Protein AF-A0A2H9L6D5-F1 (afdb_monomer)

Structure (mmCIF, N/CA/C/O backbone):
data_AF-A0A2H9L6D5-F1
#
_entry.id   AF-A0A2H9L6D5-F1
#
loop_
_atom_site.group_PDB
_atom_site.id
_atom_site.type_symbol
_atom_site.label_atom_id
_atom_site.label_alt_id
_atom_site.label_comp_id
_atom_site.label_asym_id
_atom_site.label_entity_id
_atom_site.label_seq_id
_atom_site.pdbx_PDB_ins_code
_atom_site.Cartn_x
_atom_site.Cartn_y
_atom_site.Cartn_z
_atom_site.occupancy
_atom_site.B_iso_or_equiv
_atom_site.auth_seq_id
_atom_site.auth_comp_id
_atom_site.auth_asym_id
_atom_site.auth_atom_id
_atom_site.pdbx_PDB_model_num
ATOM 1 N N . LYS A 1 1 ? -8.499 8.781 -4.440 1.00 46.06 1 LYS A N 1
ATOM 2 C CA . LYS A 1 1 ? -8.915 9.137 -3.060 1.00 46.06 1 LYS A CA 1
ATOM 3 C C . LYS A 1 1 ? -9.159 7.818 -2.335 1.00 46.06 1 LYS A C 1
ATOM 5 O O . LYS A 1 1 ? -10.029 7.084 -2.789 1.00 46.06 1 LYS A O 1
ATOM 10 N N . ARG A 1 2 ? -8.328 7.451 -1.348 1.00 65.00 2 ARG A N 1
ATOM 11 C CA . ARG A 1 2 ? -8.450 6.155 -0.653 1.00 65.00 2 ARG A CA 1
ATOM 12 C C . ARG A 1 2 ? -9.774 6.135 0.114 1.00 65.00 2 ARG A C 1
ATOM 14 O O . ARG A 1 2 ? -10.136 7.145 0.718 1.00 65.00 2 ARG A O 1
ATOM 21 N N . LYS A 1 3 ? -10.527 5.038 0.017 1.00 75.38 3 LYS A N 1
ATOM 22 C CA . LYS A 1 3 ? -11.738 4.856 0.825 1.00 75.38 3 LYS A CA 1
ATOM 23 C C . LYS A 1 3 ? -11.323 4.691 2.289 1.00 75.38 3 LYS A C 1
ATOM 25 O O . LYS A 1 3 ? -10.236 4.190 2.568 1.00 75.38 3 LYS A O 1
ATOM 30 N N . LYS A 1 4 ? -12.181 5.135 3.206 1.00 87.75 4 LYS A N 1
ATOM 31 C CA . LYS A 1 4 ? -11.990 4.922 4.643 1.00 87.75 4 LYS A CA 1
ATOM 32 C C . LYS A 1 4 ? -11.887 3.413 4.905 1.00 87.75 4 LYS A C 1
ATOM 34 O O . LYS A 1 4 ? -12.746 2.662 4.451 1.00 87.75 4 LYS A O 1
ATOM 39 N N . ASN A 1 5 ? -10.810 2.988 5.561 1.00 93.31 5 ASN A N 1
ATOM 40 C CA . ASN A 1 5 ? -10.426 1.580 5.724 1.00 93.31 5 ASN A CA 1
ATOM 41 C C . ASN A 1 5 ? -10.591 1.067 7.166 1.00 93.31 5 ASN A C 1
ATOM 43 O O . ASN A 1 5 ? -10.164 -0.040 7.467 1.00 93.31 5 ASN A O 1
ATOM 47 N N . HIS A 1 6 ? -11.188 1.861 8.050 1.00 96.12 6 HIS A N 1
ATOM 48 C CA . HIS A 1 6 ? -11.455 1.514 9.443 1.00 96.12 6 HIS A CA 1
ATOM 49 C C . HIS A 1 6 ? -12.685 2.280 9.955 1.00 96.12 6 HIS A C 1
ATOM 51 O O . HIS A 1 6 ? -13.120 3.260 9.342 1.00 96.12 6 HIS A O 1
ATOM 57 N N . GLY A 1 7 ? -13.247 1.839 11.074 1.00 96.25 7 GLY A N 1
ATOM 58 C CA . GLY A 1 7 ? -14.338 2.499 11.788 1.00 96.25 7 GLY A CA 1
ATOM 59 C C . GLY A 1 7 ? -14.686 1.733 13.061 1.00 96.25 7 GLY A C 1
ATOM 60 O O . GLY A 1 7 ? -13.982 0.795 13.415 1.00 96.25 7 GLY A O 1
ATOM 61 N N . ASN A 1 8 ? -15.759 2.118 13.755 1.00 97.00 8 ASN A N 1
ATOM 62 C CA . ASN A 1 8 ? -16.140 1.476 15.020 1.00 97.00 8 ASN A CA 1
ATOM 63 C C . ASN A 1 8 ? -16.319 -0.042 14.850 1.00 97.00 8 ASN A C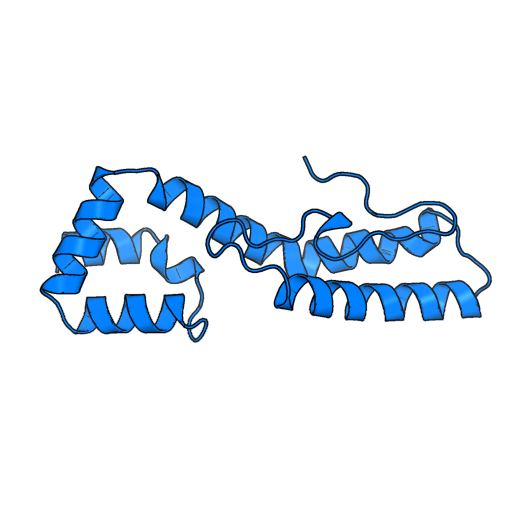 1
ATOM 65 O O . ASN A 1 8 ? -17.250 -0.489 14.180 1.00 97.00 8 ASN A O 1
ATOM 69 N N . GLY A 1 9 ? -15.426 -0.817 15.468 1.00 96.19 9 GLY A N 1
ATOM 70 C CA . GLY A 1 9 ? -15.445 -2.276 15.458 1.00 96.19 9 GLY A CA 1
ATOM 71 C C . GLY A 1 9 ? -15.003 -2.940 14.151 1.00 96.19 9 GLY A C 1
ATOM 72 O O . GLY A 1 9 ? -15.200 -4.145 14.017 1.00 96.19 9 GLY A O 1
ATOM 73 N N . PHE A 1 10 ? -14.428 -2.212 13.183 1.00 96.06 10 PHE A N 1
ATOM 74 C CA . PHE A 1 10 ? -13.990 -2.827 11.926 1.00 96.06 10 PHE A CA 1
ATOM 75 C C . PHE A 1 10 ? -12.729 -2.202 11.317 1.00 96.06 10 PHE A C 1
ATOM 77 O O . PHE A 1 10 ? -12.484 -0.999 11.401 1.00 96.06 10 PHE A O 1
ATOM 84 N N . ILE A 1 11 ? -11.974 -3.043 10.608 1.00 96.56 11 ILE A N 1
ATOM 85 C CA . ILE A 1 11 ? -10.868 -2.673 9.720 1.00 96.56 11 ILE A CA 1
ATOM 86 C C . ILE A 1 11 ? -11.049 -3.413 8.389 1.00 96.56 11 ILE A C 1
ATOM 88 O O . ILE A 1 11 ? -11.518 -4.548 8.352 1.00 96.56 11 ILE A O 1
ATOM 92 N N . ILE A 1 12 ? -10.668 -2.760 7.295 1.00 95.62 12 ILE A N 1
ATOM 93 C CA . ILE A 1 12 ? -10.645 -3.304 5.940 1.00 95.62 12 ILE A CA 1
ATOM 94 C C . ILE A 1 12 ? -9.183 -3.396 5.487 1.00 95.62 12 ILE A C 1
ATOM 96 O O . ILE A 1 12 ? -8.400 -2.456 5.647 1.00 95.62 12 ILE A O 1
ATOM 100 N N . LEU A 1 13 ? -8.811 -4.525 4.892 1.00 94.81 13 LEU A N 1
ATOM 101 C CA . LEU A 1 13 ? -7.446 -4.831 4.462 1.00 94.81 13 LEU A CA 1
ATOM 102 C C . LEU A 1 13 ? -7.432 -5.554 3.108 1.00 94.81 13 LEU A C 1
ATOM 104 O O . LEU A 1 13 ? -8.487 -5.924 2.587 1.00 94.81 13 LEU A O 1
ATOM 108 N N . GLY A 1 14 ? -6.242 -5.717 2.526 1.00 93.06 14 GLY A N 1
ATOM 109 C CA . 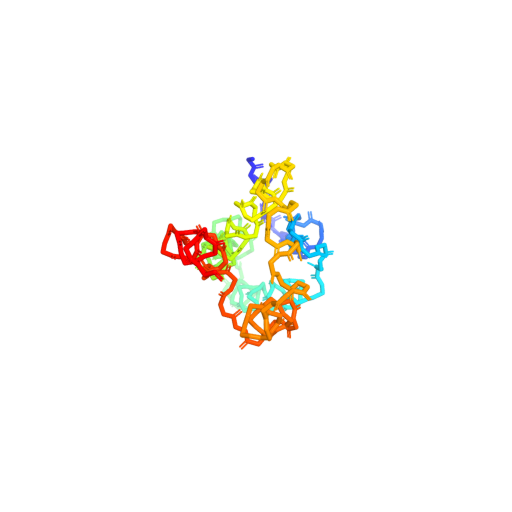GLY A 1 14 ? -6.049 -6.336 1.211 1.00 93.06 14 GLY A CA 1
ATOM 110 C C . GLY A 1 14 ? -6.872 -5.694 0.091 1.00 93.06 14 GLY A C 1
ATOM 111 O O . GLY A 1 14 ? -7.047 -4.473 0.040 1.00 93.06 14 GLY A O 1
ATOM 112 N N . ASP A 1 15 ? -7.397 -6.525 -0.808 1.00 91.56 15 ASP A N 1
ATOM 113 C CA . ASP A 1 15 ? -8.145 -6.084 -1.992 1.00 91.56 15 ASP A CA 1
ATOM 114 C C . ASP A 1 15 ? -9.402 -5.284 -1.632 1.00 91.56 15 ASP A C 1
ATOM 116 O O . ASP A 1 15 ? -9.733 -4.302 -2.302 1.00 91.56 15 ASP A O 1
ATOM 120 N N . ALA A 1 16 ? -10.060 -5.623 -0.518 1.00 91.62 16 ALA A N 1
ATOM 121 C CA . ALA A 1 16 ? -11.209 -4.873 -0.014 1.00 91.62 16 ALA A CA 1
ATOM 122 C C . ALA A 1 16 ? -10.838 -3.421 0.350 1.00 91.62 16 ALA A C 1
ATOM 124 O O . ALA A 1 16 ? -11.658 -2.512 0.207 1.00 91.62 16 ALA A O 1
ATOM 125 N N . ALA A 1 17 ? -9.586 -3.186 0.758 1.00 91.94 17 ALA A N 1
ATOM 126 C CA . ALA A 1 17 ? -9.029 -1.859 1.014 1.00 91.94 17 ALA A CA 1
ATOM 127 C C . ALA A 1 17 ? -8.382 -1.212 -0.227 1.00 91.94 17 ALA A C 1
ATOM 129 O O . ALA A 1 17 ? -7.816 -0.124 -0.119 1.00 91.94 17 ALA A O 1
ATOM 130 N N . SER A 1 18 ? -8.505 -1.832 -1.409 1.00 90.12 18 SER A N 1
ATOM 131 C CA . SER A 1 18 ? -7.901 -1.371 -2.669 1.00 90.12 18 SER A CA 1
ATOM 132 C C . SER A 1 18 ? -6.369 -1.289 -2.618 1.00 90.12 18 SER A C 1
ATOM 134 O O . SER A 1 18 ? -5.786 -0.337 -3.132 1.00 90.12 18 SER A O 1
ATOM 136 N N . LEU A 1 19 ? -5.723 -2.281 -1.995 1.00 91.12 19 LEU A N 1
ATOM 137 C CA . LEU A 1 19 ? -4.261 -2.354 -1.843 1.00 91.12 19 LEU A CA 1
ATOM 138 C C . LEU A 1 19 ? -3.561 -3.160 -2.947 1.00 91.12 19 LEU A C 1
ATOM 140 O O . LEU A 1 19 ? -2.451 -3.641 -2.754 1.00 91.12 19 LEU A O 1
ATOM 144 N N . ILE A 1 20 ? -4.199 -3.316 -4.102 1.00 90.12 20 ILE A N 1
ATOM 145 C CA . ILE A 1 20 ? -3.606 -3.986 -5.264 1.00 90.12 20 ILE A CA 1
ATOM 146 C C . ILE A 1 20 ? -2.533 -3.071 -5.868 1.00 90.12 20 ILE A C 1
ATOM 148 O O . ILE A 1 20 ? -2.775 -1.872 -6.037 1.00 90.12 20 ILE A O 1
ATOM 152 N N . ASP A 1 21 ? -1.367 -3.626 -6.206 1.00 89.62 21 ASP A N 1
ATOM 153 C CA . ASP A 1 21 ? -0.318 -2.905 -6.925 1.00 89.62 21 ASP A CA 1
ATOM 154 C C . ASP A 1 21 ? -0.845 -2.471 -8.310 1.00 89.62 21 ASP A C 1
ATOM 156 O O . ASP A 1 21 ? -1.222 -3.312 -9.130 1.00 89.62 21 ASP A O 1
ATOM 160 N N . PRO A 1 22 ? -0.908 -1.162 -8.612 1.00 86.69 22 PRO A N 1
ATOM 161 C CA . PRO A 1 22 ? -1.487 -0.673 -9.861 1.00 86.69 22 PRO A CA 1
ATOM 162 C C . PRO A 1 22 ? -0.626 -0.948 -11.104 1.00 86.69 22 PRO A C 1
ATOM 164 O O . PRO A 1 22 ? -1.133 -0.796 -12.218 1.00 86.69 22 PRO A O 1
ATOM 167 N N . PHE A 1 23 ? 0.652 -1.296 -10.955 1.00 85.44 23 PHE A N 1
ATOM 168 C CA . PHE A 1 23 ? 1.546 -1.605 -12.068 1.00 85.44 23 PHE A CA 1
ATOM 169 C C . PHE A 1 23 ? 1.583 -3.104 -12.364 1.00 85.44 23 PHE A C 1
ATOM 171 O O . PHE A 1 23 ? 1.304 -3.492 -13.497 1.00 85.44 23 PHE A O 1
ATOM 178 N N . THR A 1 24 ? 1.893 -3.934 -11.365 1.00 82.38 24 THR A N 1
ATOM 179 C CA . THR A 1 24 ? 2.022 -5.391 -11.547 1.00 82.38 24 THR A CA 1
ATOM 180 C C . THR A 1 24 ? 0.675 -6.109 -11.488 1.00 82.38 24 THR A C 1
ATOM 182 O O . THR A 1 24 ? 0.524 -7.185 -12.060 1.00 82.38 24 THR A O 1
ATOM 185 N N . GLY A 1 25 ? -0.327 -5.510 -10.834 1.00 85.19 25 GLY A N 1
ATOM 186 C CA . GLY A 1 25 ? -1.617 -6.147 -10.566 1.00 85.19 25 GLY A CA 1
ATOM 187 C C . GLY A 1 25 ? -1.583 -7.131 -9.393 1.00 85.19 25 GLY A C 1
ATOM 188 O O . GLY A 1 25 ? -2.578 -7.808 -9.138 1.00 85.19 25 GLY A O 1
ATOM 189 N N . GLU A 1 26 ? -0.467 -7.226 -8.670 1.00 87.00 26 GLU A N 1
ATOM 190 C CA . GLU A 1 26 ? -0.326 -8.134 -7.535 1.00 87.00 26 GLU A CA 1
ATOM 191 C C . GLU A 1 26 ? -0.998 -7.572 -6.277 1.00 87.00 26 GLU A C 1
ATOM 193 O O . GLU A 1 26 ? -0.822 -6.410 -5.910 1.00 87.00 26 GLU A O 1
ATOM 198 N N . GLY A 1 27 ? -1.770 -8.414 -5.586 1.00 88.44 27 GLY A N 1
ATOM 199 C CA . GLY A 1 27 ? -2.447 -8.052 -4.333 1.00 88.44 27 GLY A CA 1
ATOM 200 C C . GLY A 1 27 ? -1.994 -8.860 -3.117 1.00 88.44 27 GLY A C 1
ATOM 201 O O . GLY A 1 27 ? -2.123 -8.393 -1.990 1.00 88.44 27 GLY A O 1
ATOM 202 N N . ILE A 1 28 ? -1.422 -10.055 -3.315 1.00 91.31 28 ILE A N 1
ATOM 203 C CA . ILE A 1 28 ? -1.164 -11.020 -2.229 1.00 91.31 28 ILE A CA 1
ATOM 204 C C . ILE A 1 28 ? -0.168 -10.468 -1.201 1.00 91.31 28 ILE A C 1
ATOM 206 O O . ILE A 1 28 ? -0.443 -10.515 -0.002 1.00 91.31 28 ILE A O 1
ATOM 210 N N . GLY A 1 29 ? 0.961 -9.910 -1.653 1.00 89.25 29 GLY A N 1
ATOM 211 C CA . GLY A 1 29 ? 1.968 -9.323 -0.761 1.00 89.25 29 GLY A CA 1
ATOM 212 C C . GLY A 1 29 ? 1.392 -8.185 0.083 1.00 89.25 29 GLY A C 1
ATOM 213 O O . GLY A 1 29 ? 1.496 -8.199 1.311 1.00 89.25 29 GLY A O 1
ATOM 214 N N . ASN A 1 30 ? 0.676 -7.260 -0.560 1.00 91.38 30 ASN A N 1
ATOM 215 C CA . ASN A 1 30 ? 0.021 -6.139 0.114 1.00 91.38 30 ASN A CA 1
ATOM 216 C C . ASN A 1 30 ? -1.110 -6.597 1.052 1.00 91.38 30 ASN A C 1
ATOM 218 O O . ASN A 1 30 ? -1.300 -6.021 2.127 1.00 91.38 30 ASN A O 1
ATOM 222 N N . ALA A 1 31 ? -1.841 -7.659 0.705 1.00 94.12 31 ALA A N 1
ATOM 223 C CA . ALA A 1 31 ? -2.860 -8.256 1.563 1.00 94.12 31 ALA A CA 1
ATOM 224 C C . ALA A 1 31 ? -2.251 -8.864 2.833 1.00 94.12 31 ALA A C 1
ATOM 226 O O . ALA A 1 31 ? -2.719 -8.573 3.933 1.00 94.12 31 ALA A O 1
ATOM 227 N N . LEU A 1 32 ? -1.167 -9.635 2.711 1.00 95.62 32 LEU A N 1
ATOM 228 C CA . LEU A 1 32 ? -0.463 -10.212 3.860 1.00 95.62 32 LEU A CA 1
ATOM 229 C C . LEU A 1 32 ? 0.171 -9.133 4.743 1.00 95.62 32 LEU A C 1
ATOM 231 O O . LEU A 1 32 ? 0.074 -9.189 5.970 1.00 95.62 32 LEU A O 1
ATOM 235 N N . PHE A 1 33 ? 0.793 -8.126 4.131 1.00 94.50 33 PHE A N 1
ATOM 236 C CA . PHE A 1 33 ? 1.423 -7.039 4.868 1.00 94.50 33 PHE A CA 1
ATOM 237 C C . PHE A 1 33 ? 0.393 -6.175 5.609 1.00 94.50 33 PHE A C 1
ATOM 239 O O . PHE A 1 33 ? 0.547 -5.908 6.801 1.00 94.50 33 PHE A O 1
ATOM 246 N N . SER A 1 34 ? -0.710 -5.810 4.950 1.00 95.69 34 SER A N 1
ATOM 247 C CA . SER A 1 34 ? -1.813 -5.099 5.607 1.00 95.69 34 SER A CA 1
ATOM 248 C C . SER A 1 34 ? -2.471 -5.927 6.716 1.00 95.69 34 SER A C 1
ATOM 250 O O . SER A 1 34 ? -2.772 -5.375 7.772 1.00 95.69 34 SER A O 1
ATOM 252 N N . ALA A 1 35 ? -2.608 -7.249 6.551 1.00 96.75 35 ALA A N 1
ATOM 253 C CA . ALA A 1 35 ? -3.081 -8.144 7.609 1.00 96.75 35 ALA A CA 1
ATOM 254 C C . ALA A 1 35 ? -2.154 -8.159 8.831 1.00 96.75 35 ALA A C 1
ATOM 256 O O . ALA A 1 35 ? -2.627 -8.079 9.966 1.00 96.75 35 ALA A O 1
ATOM 257 N N . LYS A 1 36 ? -0.835 -8.191 8.613 1.00 97.44 36 LYS A N 1
ATOM 258 C CA . LYS A 1 36 ? 0.158 -8.097 9.689 1.00 97.44 36 LYS A CA 1
ATOM 259 C C . LYS A 1 36 ? -0.017 -6.805 10.492 1.00 97.44 36 LYS A C 1
ATOM 261 O O . LYS A 1 36 ? -0.089 -6.869 11.716 1.00 97.44 36 LYS A O 1
ATOM 266 N N . LEU A 1 37 ? -0.145 -5.657 9.824 1.00 97.44 37 LEU A N 1
ATOM 267 C CA . LEU A 1 37 ? -0.381 -4.373 10.498 1.00 97.44 37 LEU A CA 1
ATOM 268 C C . LEU A 1 37 ? -1.717 -4.362 11.255 1.00 97.44 37 LEU A C 1
ATOM 270 O O . LEU A 1 37 ? -1.755 -4.008 12.432 1.00 97.44 37 LEU A O 1
ATOM 274 N N . ALA A 1 38 ? -2.795 -4.799 10.599 1.00 97.31 38 ALA A N 1
ATOM 275 C CA . ALA A 1 38 ? -4.132 -4.836 11.183 1.00 97.31 38 ALA A CA 1
ATOM 276 C C . ALA A 1 38 ? -4.184 -5.714 12.440 1.00 97.31 38 ALA A C 1
ATOM 278 O O . ALA A 1 38 ? -4.763 -5.301 13.439 1.00 97.31 38 ALA A O 1
ATOM 279 N N . SER A 1 39 ? -3.539 -6.886 12.429 1.00 97.69 39 SER A N 1
ATOM 280 C CA . SER A 1 39 ? -3.524 -7.791 13.586 1.00 97.69 39 SER A CA 1
ATOM 281 C C . SER A 1 39 ? -2.921 -7.155 14.840 1.00 97.69 39 SER A C 1
ATOM 283 O O . SER A 1 39 ? -3.453 -7.349 15.928 1.00 97.69 39 SER A O 1
ATOM 285 N N . GLY A 1 40 ? -1.866 -6.346 14.693 1.00 97.44 40 GLY A N 1
ATOM 286 C CA . GLY A 1 40 ? -1.237 -5.659 15.821 1.00 97.44 40 GLY A CA 1
ATOM 287 C C . GLY A 1 40 ? -2.132 -4.572 16.415 1.00 97.44 40 GLY A C 1
ATOM 288 O O . GLY A 1 40 ? -2.237 -4.458 17.634 1.00 97.44 40 GLY A O 1
ATOM 289 N N . VAL A 1 41 ? -2.811 -3.808 15.556 1.00 97.81 41 VAL A N 1
ATOM 290 C CA . VAL A 1 41 ? -3.765 -2.772 15.982 1.00 97.81 41 VAL A CA 1
ATOM 291 C C . VAL A 1 41 ? -4.984 -3.404 16.654 1.00 97.81 41 VAL A C 1
ATOM 293 O O . VAL A 1 41 ? -5.393 -2.959 17.722 1.00 97.81 41 VAL A O 1
ATOM 296 N N . VAL A 1 42 ? -5.533 -4.479 16.077 1.00 97.75 42 VAL A N 1
ATOM 297 C CA . VAL A 1 42 ? -6.689 -5.190 16.642 1.00 97.75 42 VAL A CA 1
ATOM 298 C C . VAL A 1 42 ? -6.348 -5.844 17.982 1.00 97.75 42 VAL A C 1
ATOM 300 O O . VAL A 1 42 ? -7.134 -5.717 18.914 1.00 97.75 42 VAL A O 1
ATOM 303 N N . ASP A 1 43 ? -5.190 -6.499 18.124 1.00 98.12 43 ASP A N 1
ATOM 304 C CA . ASP A 1 43 ? -4.779 -7.097 19.407 1.00 98.12 43 ASP A CA 1
ATOM 305 C C . ASP A 1 43 ? -4.682 -6.038 20.518 1.00 98.12 43 ASP A C 1
ATOM 307 O O . ASP A 1 43 ? -5.218 -6.242 21.608 1.00 98.12 43 ASP A O 1
ATOM 311 N N . ARG A 1 44 ? -4.083 -4.872 20.233 1.00 97.62 44 ARG A N 1
ATOM 312 C CA . ARG A 1 44 ? -4.031 -3.754 21.190 1.00 97.62 44 ARG A CA 1
ATOM 313 C C . ARG A 1 44 ? -5.418 -3.226 21.543 1.00 97.62 44 ARG A C 1
ATOM 315 O O . ARG A 1 44 ? -5.749 -3.158 22.723 1.00 97.62 44 ARG A O 1
ATOM 322 N N . ALA A 1 45 ? -6.242 -2.937 20.537 1.00 97.75 45 ALA A N 1
ATOM 323 C CA . ALA A 1 45 ? -7.606 -2.447 20.723 1.00 97.75 45 ALA A CA 1
ATOM 324 C C . ALA A 1 45 ? -8.449 -3.394 21.596 1.00 97.75 45 ALA A C 1
ATOM 326 O O . ALA A 1 45 ? -9.190 -2.949 22.471 1.00 97.75 45 ALA A O 1
ATOM 327 N N . LEU A 1 46 ? -8.306 -4.710 21.404 1.00 97.81 46 LEU A N 1
ATOM 328 C CA . LEU A 1 46 ? -8.999 -5.716 22.211 1.00 97.81 46 LEU A CA 1
ATOM 329 C C . LEU A 1 46 ? -8.476 -5.778 23.652 1.00 97.81 46 LEU A C 1
ATOM 331 O O . LEU A 1 46 ? -9.275 -5.910 24.577 1.00 97.81 46 LEU A O 1
ATOM 335 N N . ARG A 1 47 ? -7.160 -5.659 23.869 1.00 97.81 47 ARG A N 1
ATOM 336 C CA . ARG A 1 47 ? -6.561 -5.625 25.218 1.00 97.81 47 ARG A CA 1
ATOM 337 C C . ARG A 1 47 ? -6.964 -4.384 26.009 1.00 97.81 47 ARG A C 1
ATOM 339 O O . ARG A 1 47 ? -7.164 -4.474 27.216 1.00 97.81 47 ARG A O 1
ATOM 346 N N . GLU A 1 48 ? -7.078 -3.249 25.331 1.00 97.31 48 GLU A N 1
ATOM 347 C CA . GLU A 1 48 ? -7.494 -1.969 25.916 1.00 97.31 48 GLU A CA 1
ATOM 348 C C . GLU A 1 48 ? -9.021 -1.825 25.995 1.00 97.31 48 GLU A C 1
ATOM 350 O O . GLU A 1 48 ? -9.527 -0.891 26.613 1.00 97.31 48 GLU A O 1
ATOM 355 N N . ASN A 1 49 ? -9.756 -2.778 25.411 1.00 97.44 49 ASN A N 1
ATOM 356 C CA . ASN A 1 49 ? -11.211 -2.770 25.294 1.00 97.44 49 ASN A CA 1
ATOM 357 C C . ASN A 1 49 ? -11.752 -1.502 24.595 1.00 97.44 49 ASN A C 1
ATOM 359 O O . ASN A 1 49 ? -12.853 -1.034 24.890 1.00 97.44 49 ASN A O 1
ATOM 363 N N . ASP A 1 50 ? -10.975 -0.956 23.655 1.00 97.81 50 ASP A N 1
ATOM 364 C CA . ASP A 1 50 ? -11.315 0.205 22.835 1.00 97.81 50 ASP A CA 1
ATOM 365 C C . ASP A 1 50 ? -11.210 -0.158 21.350 1.00 97.81 50 ASP A C 1
ATOM 367 O O . ASP A 1 50 ? -10.155 -0.059 20.725 1.00 97.81 50 ASP A O 1
ATOM 371 N N . VAL A 1 51 ? -12.343 -0.564 20.775 1.00 97.31 51 VAL A N 1
ATOM 372 C CA . VAL A 1 51 ? -12.511 -0.819 19.333 1.00 97.31 51 VAL A CA 1
ATOM 373 C C . VAL A 1 51 ? -13.159 0.368 18.611 1.00 97.31 51 VAL A C 1
ATOM 375 O O . VAL A 1 51 ? -13.815 0.203 17.577 1.00 97.31 51 VAL A O 1
ATOM 378 N N . SER A 1 52 ? -13.031 1.577 19.164 1.00 98.06 52 SER A N 1
ATOM 379 C CA . SER A 1 52 ? -13.514 2.792 18.514 1.00 98.06 52 SER A CA 1
ATOM 380 C C . SER A 1 52 ? -12.731 3.092 17.236 1.00 98.06 52 SER A C 1
ATOM 382 O O . SER A 1 52 ? -11.582 2.690 17.059 1.00 98.06 52 SER A O 1
ATOM 384 N N . GLU A 1 53 ? -13.341 3.869 16.344 1.00 97.00 53 GLU A N 1
ATOM 385 C CA . GLU A 1 53 ? -12.677 4.384 15.146 1.00 97.00 53 GLU A CA 1
ATOM 386 C C . GLU A 1 53 ? -11.346 5.077 15.464 1.00 97.00 53 GLU A C 1
ATOM 388 O O . GLU A 1 53 ? -10.393 4.924 14.709 1.00 97.00 53 GLU A O 1
ATOM 393 N N . LYS A 1 54 ? -11.270 5.805 16.584 1.00 96.75 54 LYS A N 1
ATOM 394 C CA . LYS A 1 54 ? -10.062 6.524 17.001 1.00 96.75 54 LYS A CA 1
ATOM 395 C C . LYS A 1 54 ? -8.928 5.570 17.379 1.00 96.75 54 LYS A C 1
ATOM 397 O O . LYS A 1 54 ? -7.784 5.832 17.037 1.00 96.75 54 LYS A O 1
ATOM 402 N N . SER A 1 55 ? -9.235 4.486 18.083 1.00 96.94 55 SER A N 1
ATOM 403 C CA . SER A 1 55 ? -8.244 3.452 18.398 1.00 96.94 55 SER A CA 1
ATOM 404 C C . SER A 1 55 ? -7.769 2.757 17.115 1.00 96.94 55 SER A C 1
ATOM 406 O O . SER A 1 55 ? -6.575 2.644 16.840 1.00 96.94 55 SER A O 1
ATOM 408 N N . LEU A 1 56 ? -8.713 2.404 16.238 1.00 97.75 56 LEU A N 1
ATOM 409 C CA . LEU A 1 56 ? -8.421 1.689 14.996 1.00 97.75 56 LEU A CA 1
ATOM 410 C C . LEU A 1 56 ? -7.789 2.569 13.900 1.00 97.75 56 LEU A C 1
ATOM 412 O O . LEU A 1 56 ? -7.261 2.025 12.927 1.00 97.75 56 LEU A O 1
ATOM 416 N N . SER A 1 57 ? -7.782 3.901 14.036 1.00 96.56 57 SER A N 1
ATOM 417 C CA . SER A 1 57 ? -7.156 4.801 13.056 1.00 96.56 57 SER A CA 1
ATOM 418 C C . SER A 1 57 ? -5.638 4.655 12.985 1.00 96.56 57 SER A C 1
ATOM 420 O O . SER A 1 57 ? -5.049 4.978 11.953 1.00 96.56 57 SER A O 1
ATOM 422 N N . GLU A 1 58 ? -5.009 4.092 14.023 1.00 96.50 58 GLU A N 1
ATOM 423 C CA . GLU A 1 58 ? -3.585 3.734 14.012 1.00 96.50 58 GLU A CA 1
ATOM 424 C C . GLU A 1 58 ? -3.235 2.847 12.801 1.00 96.50 58 GLU A C 1
ATOM 426 O O . GLU A 1 58 ? -2.189 3.009 12.171 1.00 96.50 58 GLU A O 1
ATOM 431 N N . TYR A 1 59 ? -4.145 1.953 12.399 1.00 97.00 59 TYR A N 1
ATOM 432 C CA . TYR A 1 59 ? -3.951 1.125 11.211 1.00 97.00 59 TYR A CA 1
ATOM 433 C C . TYR A 1 59 ? -3.834 1.960 9.931 1.00 97.00 59 TYR A C 1
ATOM 435 O O . TYR A 1 59 ? -2.993 1.667 9.080 1.00 97.00 59 TYR A O 1
ATOM 443 N N . GLU A 1 60 ? -4.643 3.013 9.775 1.00 95.19 60 GLU A N 1
ATOM 444 C CA . GLU A 1 60 ? -4.530 3.908 8.622 1.00 95.19 60 GLU A CA 1
ATOM 445 C C . GLU A 1 60 ? -3.168 4.608 8.591 1.00 95.19 60 GLU A C 1
ATOM 447 O O . GLU A 1 60 ? -2.581 4.704 7.510 1.00 95.19 60 GLU A O 1
ATOM 452 N N . GLU A 1 61 ? -2.663 5.062 9.737 1.00 94.94 61 GLU A N 1
ATOM 453 C CA . GLU A 1 61 ? -1.363 5.730 9.841 1.00 94.94 61 GLU A CA 1
ATOM 454 C C . GLU A 1 61 ? -0.212 4.793 9.465 1.00 94.94 61 GLU A C 1
ATOM 456 O O . GLU A 1 61 ? 0.612 5.140 8.615 1.00 94.94 61 GLU A O 1
ATOM 461 N N . LEU A 1 62 ? -0.202 3.578 10.022 1.00 95.69 62 LEU A N 1
ATOM 462 C CA . LEU A 1 62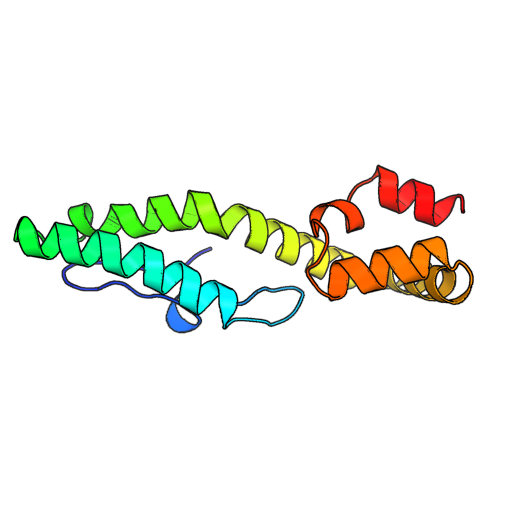 ? 0.786 2.549 9.690 1.00 95.69 62 LEU A CA 1
ATOM 463 C C . LEU A 1 62 ? 0.747 2.201 8.200 1.00 95.69 62 LEU A C 1
ATOM 465 O O . LEU A 1 62 ? 1.781 2.168 7.538 1.00 95.69 62 LEU A O 1
ATOM 469 N N . LEU A 1 63 ? -0.449 2.012 7.642 1.00 94.31 63 LEU A N 1
ATOM 470 C CA . LEU A 1 63 ? -0.613 1.691 6.229 1.00 94.31 63 LEU A CA 1
ATOM 471 C C . LEU A 1 63 ? -0.115 2.831 5.323 1.00 94.31 63 LEU A C 1
ATOM 473 O O . LEU A 1 63 ? 0.557 2.579 4.327 1.00 94.31 63 LEU A O 1
ATOM 477 N N . ARG A 1 64 ? -0.399 4.094 5.676 1.00 91.44 64 ARG A N 1
ATOM 478 C CA . ARG A 1 64 ? 0.103 5.268 4.934 1.00 91.44 64 ARG A CA 1
ATOM 479 C C . ARG A 1 64 ? 1.619 5.389 4.982 1.00 91.44 64 ARG A C 1
ATOM 481 O O . ARG A 1 64 ? 2.224 5.871 4.031 1.00 91.44 64 ARG A O 1
ATOM 488 N N . LYS A 1 65 ? 2.229 5.004 6.095 1.00 93.19 65 LYS A N 1
ATOM 489 C CA . LYS A 1 65 ? 3.676 5.084 6.257 1.00 93.19 65 LYS A CA 1
ATOM 490 C C . LYS A 1 65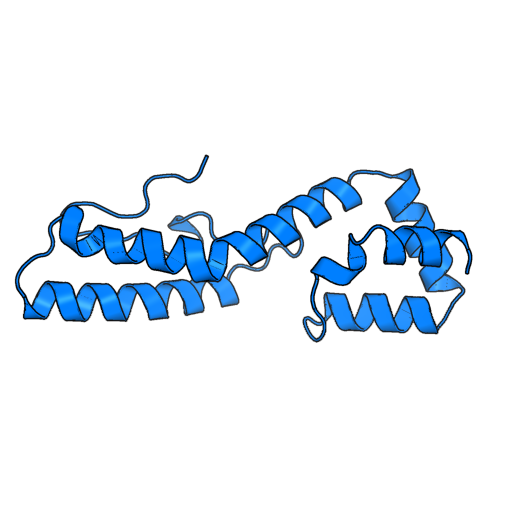 ? 4.391 3.990 5.469 1.00 93.19 65 LYS A C 1
ATOM 492 O O . LYS A 1 65 ? 5.382 4.274 4.807 1.00 93.19 65 LYS A O 1
ATOM 497 N N . GLU A 1 66 ? 3.885 2.765 5.552 1.00 90.25 66 GLU A N 1
ATOM 498 C CA . GLU A 1 66 ? 4.608 1.580 5.089 1.00 90.25 66 GLU A CA 1
ATOM 499 C C . GLU A 1 66 ? 4.184 1.120 3.680 1.00 90.25 66 GLU A C 1
ATOM 501 O O . GLU A 1 66 ? 4.987 0.514 2.986 1.00 90.25 66 GLU A O 1
ATOM 506 N N . VAL A 1 67 ? 2.951 1.404 3.230 1.00 89.75 67 VAL A N 1
ATOM 507 C CA . VAL A 1 67 ? 2.405 0.873 1.958 1.00 89.75 67 VAL A CA 1
ATOM 508 C C . VAL A 1 67 ? 2.177 1.956 0.902 1.00 89.75 67 VAL A C 1
ATOM 510 O O . VAL A 1 67 ? 2.466 1.748 -0.278 1.00 89.75 67 VAL A O 1
ATOM 513 N N . ASP A 1 68 ? 1.676 3.132 1.291 1.00 88.19 68 ASP A N 1
ATOM 514 C CA . ASP A 1 68 ? 1.362 4.193 0.320 1.00 88.19 68 ASP A CA 1
ATOM 515 C C . ASP A 1 68 ? 2.567 4.660 -0.531 1.00 88.19 68 ASP A C 1
ATOM 517 O O . ASP A 1 68 ? 2.346 4.959 -1.710 1.00 88.19 68 ASP A O 1
ATOM 521 N N . PRO A 1 69 ? 3.821 4.737 -0.027 1.00 88.38 69 PRO A N 1
ATOM 522 C CA . PRO A 1 69 ? 4.966 5.119 -0.858 1.00 88.38 69 PRO A CA 1
ATOM 523 C C . PRO A 1 69 ? 5.193 4.177 -2.046 1.00 88.38 69 PRO A C 1
ATOM 525 O O . PRO A 1 69 ? 5.502 4.629 -3.156 1.00 88.38 69 PRO A O 1
ATOM 528 N N . ASP A 1 70 ? 4.995 2.879 -1.833 1.00 86.31 70 ASP A N 1
ATOM 529 C CA . ASP A 1 70 ? 5.228 1.858 -2.851 1.00 86.31 70 ASP A CA 1
ATOM 530 C C . ASP A 1 70 ? 4.059 1.802 -3.833 1.00 86.31 70 ASP A C 1
ATOM 532 O O . ASP A 1 70 ? 4.276 1.886 -5.041 1.00 86.31 70 ASP A O 1
ATOM 536 N N . LEU A 1 71 ? 2.814 1.851 -3.345 1.00 87.12 71 LEU A N 1
ATOM 537 C CA . LEU A 1 71 ? 1.635 1.974 -4.214 1.00 87.12 71 LEU A CA 1
ATOM 538 C C . LEU A 1 71 ? 1.674 3.238 -5.082 1.00 87.12 71 LEU A C 1
ATOM 540 O O . LEU A 1 71 ? 1.261 3.207 -6.244 1.00 87.12 71 LEU A O 1
ATOM 544 N N . LYS A 1 72 ? 2.176 4.357 -4.545 1.00 88.00 72 LYS A N 1
ATOM 545 C CA . LYS A 1 72 ? 2.362 5.594 -5.314 1.00 88.00 72 LYS A CA 1
ATOM 546 C C . LYS A 1 72 ? 3.409 5.411 -6.410 1.00 88.00 72 LYS A C 1
ATOM 548 O O . LYS A 1 72 ? 3.162 5.818 -7.542 1.00 88.00 72 LYS A O 1
ATOM 553 N N . THR A 1 73 ? 4.534 4.772 -6.089 1.00 86.00 73 THR A N 1
ATOM 554 C CA . THR A 1 73 ? 5.583 4.453 -7.068 1.00 86.00 73 THR A CA 1
ATOM 555 C C . THR A 1 73 ? 5.012 3.610 -8.206 1.00 86.00 73 THR A C 1
ATOM 557 O O . THR A 1 73 ? 5.139 3.981 -9.372 1.00 86.00 73 THR A O 1
ATOM 560 N N . SER A 1 74 ? 4.306 2.528 -7.880 1.00 86.62 74 SER A N 1
ATOM 561 C CA . SER A 1 74 ? 3.656 1.673 -8.872 1.00 86.62 74 SER A CA 1
ATOM 562 C C . SER A 1 74 ? 2.606 2.437 -9.684 1.00 86.62 74 SER A C 1
ATOM 564 O O . SER A 1 74 ? 2.482 2.249 -10.893 1.00 86.62 74 SER A O 1
ATOM 566 N N . TYR A 1 75 ? 1.863 3.365 -9.074 1.00 88.69 75 TYR A N 1
ATOM 567 C CA . TYR A 1 75 ? 0.904 4.190 -9.811 1.00 88.69 75 TYR A CA 1
ATOM 568 C C . TYR A 1 75 ? 1.599 5.104 -10.829 1.00 88.69 75 TYR A C 1
ATOM 570 O O . TYR A 1 75 ? 1.142 5.234 -11.968 1.00 88.69 75 TYR A O 1
ATOM 578 N N . ASP A 1 76 ? 2.726 5.704 -10.451 1.00 87.81 76 ASP A N 1
ATOM 579 C CA . ASP A 1 76 ? 3.526 6.537 -11.346 1.00 87.81 76 ASP A CA 1
ATOM 580 C C . ASP A 1 76 ? 4.140 5.702 -12.485 1.00 87.81 76 ASP A C 1
ATOM 582 O O . ASP A 1 76 ? 4.075 6.116 -13.647 1.00 87.81 76 ASP A O 1
ATOM 586 N N . MET A 1 77 ? 4.612 4.482 -12.200 1.00 85.56 77 MET A N 1
ATOM 587 C CA . MET A 1 77 ? 5.036 3.514 -13.223 1.00 85.56 77 MET A CA 1
ATOM 588 C C . MET A 1 77 ? 3.904 3.153 -14.184 1.00 85.56 77 MET A C 1
ATOM 590 O O . MET A 1 77 ? 4.096 3.170 -15.399 1.00 85.56 77 MET A O 1
ATOM 594 N N . GLN A 1 78 ? 2.699 2.890 -13.671 1.00 89.88 78 GLN A N 1
ATOM 595 C CA . GLN A 1 78 ? 1.527 2.609 -14.498 1.00 89.88 78 GLN A CA 1
ATOM 596 C C . GLN A 1 78 ? 1.217 3.781 -15.441 1.00 89.88 78 GLN A C 1
ATOM 598 O O . GLN A 1 78 ? 0.865 3.581 -16.606 1.00 89.88 78 GLN A O 1
ATOM 603 N N . ARG A 1 79 ? 1.349 5.024 -14.963 1.00 89.56 79 ARG A N 1
ATOM 604 C CA . ARG A 1 79 ? 1.163 6.219 -15.800 1.00 89.56 79 ARG A CA 1
ATOM 605 C C . ARG A 1 79 ? 2.264 6.362 -16.844 1.00 89.56 79 ARG A C 1
ATOM 607 O O . ARG A 1 79 ? 1.940 6.673 -17.987 1.00 89.56 79 ARG A O 1
ATOM 614 N N . ALA A 1 80 ? 3.519 6.107 -16.483 1.00 86.06 80 ALA A N 1
ATOM 615 C CA . ALA A 1 80 ? 4.639 6.124 -17.418 1.00 86.06 80 ALA A CA 1
ATOM 616 C C . ALA A 1 80 ? 4.486 5.048 -18.507 1.00 86.06 80 ALA A C 1
ATOM 618 O O . ALA A 1 80 ? 4.636 5.350 -19.687 1.00 86.06 80 ALA A O 1
ATOM 619 N N . GLY A 1 81 ? 4.075 3.830 -18.145 1.00 85.25 81 GLY A N 1
ATOM 620 C CA . GLY A 1 81 ? 3.824 2.736 -19.091 1.00 85.25 81 GLY A CA 1
ATOM 621 C C . GLY A 1 81 ? 2.690 3.015 -20.086 1.00 85.25 81 GLY A C 1
ATOM 622 O O . GLY A 1 81 ? 2.683 2.472 -21.187 1.00 85.25 81 GLY A O 1
ATOM 623 N N . LYS A 1 82 ? 1.754 3.917 -19.760 1.00 87.81 82 LYS A N 1
ATOM 624 C CA . LYS A 1 82 ? 0.713 4.376 -20.702 1.00 87.81 82 LYS A CA 1
ATOM 625 C C . LYS A 1 82 ? 1.263 5.302 -21.797 1.00 87.81 82 LYS A C 1
ATOM 627 O O . LYS A 1 82 ? 0.583 5.536 -22.799 1.00 87.81 82 LYS A O 1
ATOM 632 N N . ILE A 1 83 ? 2.481 5.823 -21.643 1.00 91.12 83 ILE A N 1
ATOM 633 C CA . ILE A 1 83 ? 3.146 6.676 -22.630 1.00 91.12 83 ILE A CA 1
ATOM 634 C C . ILE A 1 83 ? 3.797 5.783 -23.695 1.00 91.12 83 ILE A C 1
ATOM 636 O O . ILE A 1 83 ? 4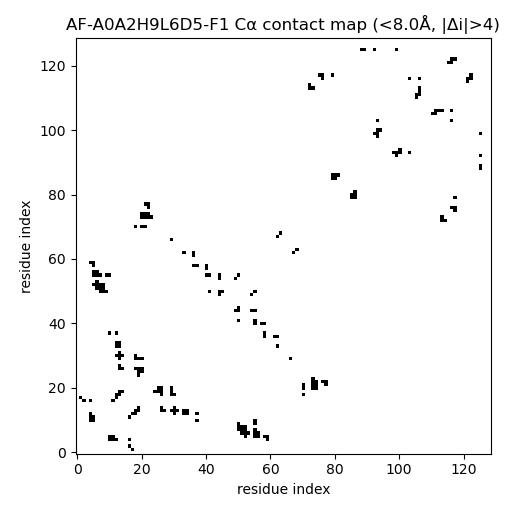.922 5.316 -23.539 1.00 91.12 83 ILE A O 1
ATOM 640 N N . ARG A 1 84 ? 3.082 5.560 -24.807 1.00 88.50 84 ARG A N 1
ATOM 641 C CA . ARG A 1 84 ? 3.475 4.605 -25.865 1.00 88.50 84 ARG A CA 1
ATOM 642 C C . ARG A 1 84 ? 4.898 4.793 -26.395 1.00 88.50 84 ARG A C 1
ATOM 644 O O . ARG A 1 84 ? 5.589 3.807 -26.605 1.00 88.50 84 ARG A O 1
ATOM 651 N N . TRP A 1 85 ? 5.337 6.034 -26.612 1.00 89.75 85 TRP A N 1
ATOM 652 C CA . TRP A 1 85 ? 6.680 6.287 -27.147 1.00 89.75 85 TRP A CA 1
ATOM 653 C C . TRP A 1 85 ? 7.778 5.855 -26.167 1.00 89.75 85 TRP A C 1
ATOM 655 O O . TRP A 1 85 ? 8.785 5.299 -26.593 1.00 89.75 85 TRP A O 1
ATOM 665 N N . LEU A 1 86 ? 7.564 6.069 -24.865 1.00 84.00 86 LEU A N 1
ATOM 666 C CA . LEU A 1 86 ? 8.512 5.710 -23.815 1.00 84.00 86 LEU A CA 1
ATOM 667 C C . LEU A 1 86 ? 8.527 4.196 -23.607 1.00 84.00 86 LEU A C 1
ATOM 669 O O . LEU A 1 86 ? 9.596 3.601 -23.539 1.00 84.00 86 LEU A O 1
ATOM 673 N N . LEU A 1 87 ? 7.346 3.571 -23.567 1.00 86.12 87 LEU A N 1
ATOM 674 C CA . LEU A 1 87 ? 7.223 2.120 -23.455 1.00 86.12 87 LEU A CA 1
ATOM 675 C C . LEU A 1 87 ? 7.94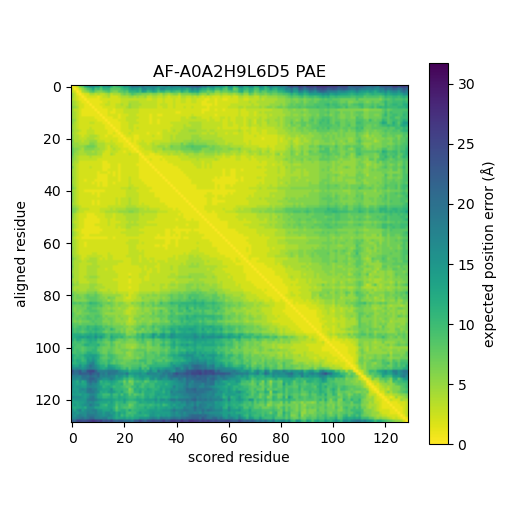4 1.416 -24.610 1.00 86.12 87 LEU A C 1
ATOM 677 O O . LEU A 1 87 ? 8.784 0.555 -24.367 1.00 86.12 87 LEU A O 1
ATOM 681 N N . ASN A 1 88 ? 7.656 1.821 -25.850 1.00 88.06 88 ASN A N 1
ATOM 682 C CA . ASN A 1 88 ? 8.295 1.241 -27.029 1.00 88.06 88 ASN A CA 1
ATOM 683 C C . ASN A 1 88 ? 9.813 1.452 -26.993 1.00 88.06 88 ASN A C 1
ATOM 685 O O . ASN A 1 88 ? 10.556 0.506 -27.209 1.00 88.06 88 ASN A O 1
ATOM 689 N N . MET A 1 89 ? 10.280 2.652 -26.632 1.00 84.94 89 MET A N 1
ATOM 690 C CA . MET A 1 89 ? 11.711 2.939 -26.499 1.00 84.94 89 MET A CA 1
ATOM 691 C C . MET A 1 89 ? 12.402 2.017 -25.486 1.00 84.94 89 MET A C 1
ATOM 693 O O . MET A 1 89 ? 13.454 1.460 -25.789 1.00 84.94 89 MET A O 1
ATOM 697 N N . VAL A 1 90 ? 11.820 1.844 -24.295 1.00 82.94 90 VAL A N 1
ATOM 698 C CA . VAL A 1 90 ? 12.382 0.983 -23.244 1.00 82.94 90 VAL A CA 1
ATOM 699 C C . VAL A 1 90 ? 12.425 -0.474 -23.708 1.00 82.94 90 VAL A C 1
ATOM 701 O O . VAL A 1 90 ? 13.460 -1.120 -23.562 1.00 82.94 90 VAL A O 1
ATOM 704 N N . VAL A 1 91 ? 11.349 -0.976 -24.324 1.00 86.12 91 VAL A N 1
ATOM 705 C CA . VAL A 1 91 ? 11.267 -2.352 -24.846 1.00 86.12 91 VAL A CA 1
ATOM 706 C C . VAL A 1 91 ? 12.267 -2.587 -25.981 1.00 86.12 91 VAL A C 1
ATOM 708 O O . VAL A 1 91 ? 13.033 -3.551 -25.938 1.00 86.12 91 VAL A O 1
ATOM 711 N N . ASP A 1 92 ? 12.316 -1.688 -26.964 1.00 88.31 92 ASP A N 1
ATOM 712 C CA . ASP A 1 92 ? 13.215 -1.793 -28.117 1.00 88.31 92 ASP A CA 1
ATOM 713 C C . ASP A 1 92 ? 14.685 -1.782 -27.693 1.00 88.31 92 ASP A C 1
ATOM 715 O O . ASP A 1 92 ? 15.532 -2.433 -28.312 1.00 88.31 92 ASP A O 1
ATOM 719 N N . LYS A 1 93 ? 14.998 -1.034 -26.633 1.00 84.12 93 LYS A N 1
ATOM 720 C CA . LYS A 1 93 ? 16.354 -0.925 -26.109 1.00 84.12 93 LYS A CA 1
ATOM 721 C C . LYS A 1 93 ? 16.739 -2.101 -25.230 1.00 84.12 93 LYS A C 1
ATOM 723 O O . LYS A 1 93 ? 17.850 -2.607 -25.362 1.00 84.12 93 LYS A O 1
ATOM 728 N N . ALA A 1 94 ? 15.815 -2.589 -24.411 1.00 85.19 94 ALA A N 1
ATOM 729 C CA . ALA A 1 94 ? 15.976 -3.835 -23.668 1.00 85.19 94 ALA A CA 1
ATOM 730 C C . ALA A 1 94 ? 16.267 -5.019 -24.594 1.00 85.19 94 ALA A C 1
ATOM 732 O O . ALA A 1 94 ? 17.105 -5.855 -24.286 1.00 85.19 94 ALA A O 1
ATOM 733 N N . ALA A 1 95 ? 15.625 -5.060 -25.764 1.00 87.50 95 ALA A N 1
ATOM 734 C CA . ALA A 1 95 ? 15.849 -6.111 -26.751 1.00 87.50 95 ALA A CA 1
ATOM 735 C C . ALA A 1 95 ? 17.263 -6.090 -27.367 1.00 87.50 95 ALA A C 1
ATOM 737 O O . ALA A 1 95 ? 17.702 -7.094 -27.925 1.00 87.50 95 ALA A O 1
ATOM 738 N N . LYS A 1 96 ? 17.972 -4.956 -27.294 1.00 87.25 96 LYS A N 1
ATOM 739 C CA . LYS A 1 96 ? 19.279 -4.743 -27.942 1.00 87.25 96 LYS A CA 1
ATOM 740 C C . LYS A 1 96 ? 20.439 -4.604 -26.955 1.00 87.25 96 LYS A C 1
ATOM 742 O O . LYS A 1 96 ? 21.583 -4.814 -27.346 1.00 87.25 96 LYS A O 1
ATOM 747 N N . ASN A 1 97 ? 20.165 -4.250 -25.700 1.00 86.25 97 ASN A N 1
ATOM 748 C CA . ASN A 1 97 ? 21.167 -4.009 -24.669 1.00 86.25 97 ASN A CA 1
ATOM 749 C C . ASN A 1 97 ? 20.943 -4.948 -23.474 1.00 86.25 97 ASN A C 1
ATOM 751 O O . ASN A 1 97 ? 19.947 -4.837 -22.760 1.00 86.25 97 ASN A O 1
ATOM 755 N N . LYS A 1 98 ? 21.912 -5.840 -23.239 1.00 84.69 98 LYS A N 1
ATOM 756 C CA . LYS A 1 98 ? 21.860 -6.861 -22.186 1.00 84.69 98 LYS A CA 1
ATOM 757 C C . LYS A 1 98 ? 21.810 -6.270 -20.771 1.00 84.69 98 LYS A C 1
ATOM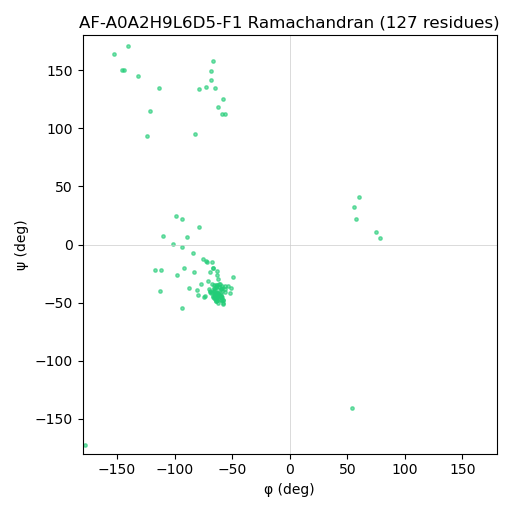 759 O O . LYS A 1 98 ? 21.082 -6.784 -19.936 1.00 84.69 98 LYS A O 1
ATOM 764 N N . GLU A 1 99 ? 22.483 -5.143 -20.528 1.00 82.50 99 GLU A N 1
ATOM 765 C CA . GLU A 1 99 ? 22.401 -4.421 -19.248 1.00 82.50 99 GLU A CA 1
ATOM 766 C C . GLU A 1 99 ? 20.972 -3.919 -18.992 1.00 82.50 99 GLU A C 1
ATOM 768 O O . GLU A 1 99 ? 20.437 -4.047 -17.891 1.00 82.50 99 GLU A O 1
ATOM 773 N N . MET A 1 100 ? 20.321 -3.389 -20.032 1.00 78.38 100 MET A N 1
ATOM 774 C CA . MET A 1 100 ? 18.943 -2.906 -19.943 1.00 78.38 100 MET A CA 1
ATOM 775 C C . MET A 1 100 ? 17.941 -4.055 -19.789 1.00 78.38 100 MET A C 1
ATOM 777 O O . MET A 1 100 ? 16.982 -3.940 -19.025 1.00 78.38 100 MET A O 1
ATOM 781 N N . GLN A 1 101 ? 18.183 -5.175 -20.475 1.00 84.56 101 GLN A N 1
ATOM 782 C CA . GLN A 1 101 ? 17.412 -6.409 -20.327 1.00 84.56 101 GLN A CA 1
ATOM 783 C C . GLN A 1 101 ? 17.471 -6.945 -18.893 1.00 84.56 101 GLN A C 1
ATOM 785 O O . GLN A 1 101 ? 16.426 -7.262 -18.318 1.00 84.56 101 GLN A O 1
ATOM 790 N N . ASP A 1 102 ? 18.671 -7.018 -18.314 1.00 83.06 102 ASP A N 1
ATOM 791 C CA . ASP A 1 102 ? 18.891 -7.517 -16.957 1.00 83.06 102 ASP A CA 1
ATOM 792 C C . ASP A 1 102 ? 18.229 -6.591 -15.929 1.00 83.06 102 ASP A C 1
ATOM 794 O O . ASP A 1 102 ? 17.522 -7.056 -15.037 1.00 83.06 102 ASP A O 1
ATOM 798 N N . LEU A 1 103 ? 18.374 -5.272 -16.081 1.00 78.25 103 LEU A N 1
ATOM 799 C CA . LEU A 1 103 ? 17.760 -4.288 -15.188 1.00 78.25 103 LEU A CA 1
ATOM 800 C C . LEU A 1 103 ? 16.225 -4.356 -15.199 1.00 78.25 103 LEU A C 1
ATOM 802 O O . LEU A 1 103 ? 15.601 -4.362 -14.136 1.00 78.25 103 LEU A O 1
ATOM 806 N N . LEU A 1 104 ? 15.608 -4.453 -16.379 1.00 78.56 104 LEU A N 1
ATOM 807 C CA . LEU A 1 104 ? 14.157 -4.627 -16.496 1.00 78.56 104 LEU A CA 1
ATOM 808 C C . LEU A 1 104 ? 13.695 -5.957 -15.901 1.00 78.56 104 LEU A C 1
ATOM 810 O O . LEU A 1 104 ? 12.739 -5.973 -15.130 1.00 78.56 104 LEU A O 1
ATOM 814 N N . SER A 1 105 ? 14.389 -7.053 -16.210 1.00 80.62 105 SER A N 1
ATOM 815 C CA . SER A 1 105 ? 14.032 -8.389 -15.714 1.00 80.62 105 SER A CA 1
ATOM 816 C C . SER A 1 105 ? 14.133 -8.469 -14.190 1.00 80.62 105 SER A C 1
ATOM 818 O O . SER A 1 105 ? 13.213 -8.951 -13.536 1.00 80.62 105 SER A O 1
ATOM 820 N N . ASN A 1 106 ? 15.205 -7.924 -13.610 1.00 78.38 106 ASN A N 1
ATOM 821 C CA . ASN A 1 106 ? 15.424 -7.918 -12.165 1.00 78.38 106 ASN A CA 1
ATOM 822 C C . ASN A 1 106 ? 14.416 -7.036 -11.420 1.00 78.38 106 ASN A C 1
ATOM 824 O O . ASN A 1 106 ? 14.014 -7.375 -10.308 1.00 78.38 106 ASN A O 1
ATOM 828 N N . THR A 1 107 ? 13.981 -5.932 -12.031 1.00 74.38 107 THR A N 1
ATOM 829 C CA . THR A 1 107 ? 12.982 -5.047 -11.417 1.00 74.38 107 THR A CA 1
ATOM 830 C C . THR A 1 107 ? 11.567 -5.618 -11.515 1.00 74.38 107 THR A C 1
ATOM 832 O O . THR A 1 107 ? 10.774 -5.440 -10.597 1.00 74.38 107 THR A O 1
ATOM 835 N N . LEU A 1 108 ? 11.241 -6.328 -12.601 1.00 71.75 108 LEU A N 1
ATOM 836 C CA . LEU A 1 108 ? 9.967 -7.046 -12.736 1.00 71.75 108 LEU A CA 1
ATOM 837 C C . LEU A 1 108 ? 9.889 -8.277 -11.830 1.00 71.75 108 LEU A C 1
ATOM 839 O O . LEU A 1 108 ? 8.810 -8.618 -11.365 1.00 71.75 108 LEU A O 1
ATOM 843 N N . ALA A 1 109 ? 11.021 -8.926 -11.562 1.00 72.00 109 ALA A N 1
ATOM 844 C CA . ALA A 1 109 ? 11.115 -10.043 -10.627 1.00 72.00 109 ALA A CA 1
ATOM 845 C C . ALA A 1 109 ? 11.161 -9.604 -9.144 1.00 72.00 109 ALA A C 1
ATOM 847 O O . ALA A 1 109 ? 11.551 -10.405 -8.299 1.00 72.00 109 ALA A O 1
ATOM 848 N N . ASP A 1 110 ? 10.810 -8.347 -8.834 1.00 63.31 110 ASP A N 1
ATOM 849 C CA .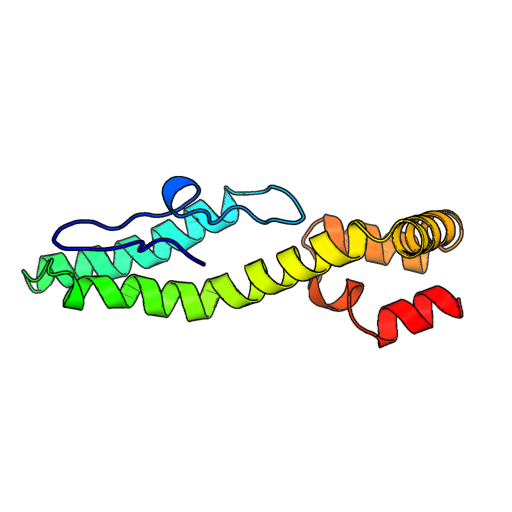 ASP A 1 110 ? 10.777 -7.764 -7.480 1.00 63.31 110 ASP A CA 1
ATOM 850 C C . ASP A 1 110 ? 12.118 -7.812 -6.710 1.00 63.31 110 ASP A C 1
ATOM 852 O O . ASP A 1 110 ? 12.161 -7.674 -5.489 1.00 63.31 110 ASP A O 1
ATOM 856 N N . ASN A 1 111 ? 13.249 -7.937 -7.417 1.00 57.75 111 ASN A N 1
ATOM 857 C CA . ASN A 1 111 ? 14.584 -7.998 -6.805 1.00 57.75 111 ASN A CA 1
ATOM 858 C C . ASN A 1 111 ? 15.285 -6.626 -6.708 1.00 57.75 111 ASN A C 1
ATOM 860 O O . ASN A 1 111 ? 16.407 -6.544 -6.206 1.00 57.75 111 ASN A O 1
ATOM 864 N N . VAL A 1 112 ? 14.665 -5.548 -7.207 1.00 60.94 112 VAL A N 1
ATOM 865 C CA . VAL A 1 112 ? 15.239 -4.188 -7.274 1.00 60.94 112 VAL A CA 1
ATOM 866 C C . VAL A 1 112 ? 14.153 -3.137 -7.018 1.00 60.94 112 VAL A C 1
ATOM 868 O O . VAL A 1 112 ? 12.989 -3.344 -7.350 1.00 60.94 112 VAL A O 1
ATOM 871 N N . ASP A 1 113 ? 14.534 -1.986 -6.453 1.00 66.75 113 ASP A N 1
ATOM 872 C CA . ASP A 1 113 ? 13.631 -0.855 -6.209 1.00 66.75 113 ASP A CA 1
ATOM 873 C C . ASP A 1 113 ? 12.992 -0.343 -7.517 1.00 66.75 113 ASP A C 1
ATOM 875 O O . ASP A 1 113 ? 13.652 0.262 -8.372 1.00 66.75 113 ASP A O 1
ATOM 879 N N . LYS A 1 114 ? 11.673 -0.541 -7.626 1.00 68.94 114 LYS A N 1
ATOM 880 C CA . LYS A 1 114 ? 10.780 -0.082 -8.703 1.00 68.94 114 LYS A CA 1
ATOM 881 C C . LYS A 1 114 ? 10.947 1.406 -9.048 1.00 68.94 114 LYS A C 1
ATOM 883 O O . LYS A 1 114 ? 10.762 1.800 -10.202 1.00 68.94 114 LYS A O 1
ATOM 888 N N . ARG A 1 115 ? 11.371 2.244 -8.091 1.00 66.19 115 ARG A N 1
ATOM 889 C CA . ARG A 1 115 ? 11.609 3.691 -8.286 1.00 66.19 115 ARG A CA 1
ATOM 890 C C . ARG A 1 115 ? 12.715 3.989 -9.292 1.00 66.19 115 ARG A C 1
ATOM 892 O O . ARG A 1 115 ? 12.713 5.051 -9.917 1.00 66.19 115 ARG A O 1
ATOM 899 N N . THR A 1 116 ? 13.657 3.066 -9.472 1.00 66.44 116 THR A N 1
ATOM 900 C CA . THR A 1 116 ? 14.785 3.254 -10.390 1.00 66.44 116 THR A CA 1
ATOM 901 C C . THR A 1 116 ? 14.331 3.368 -11.847 1.00 66.44 116 THR A C 1
ATOM 903 O O . THR A 1 116 ? 14.848 4.230 -12.559 1.00 66.44 116 THR A O 1
ATOM 906 N N . LEU A 1 117 ? 13.299 2.619 -12.258 1.00 67.25 117 LEU A N 1
ATOM 907 C CA . LEU A 1 117 ? 12.774 2.597 -13.633 1.00 67.25 117 LEU A CA 1
ATOM 908 C C . LEU A 1 117 ? 12.060 3.885 -14.066 1.00 67.25 117 LEU A C 1
ATOM 910 O O . LEU A 1 117 ? 11.975 4.173 -15.256 1.00 67.25 117 LEU A O 1
ATOM 914 N N . ILE A 1 118 ? 11.542 4.672 -13.122 1.00 69.69 118 ILE A N 1
ATOM 915 C CA . ILE A 1 118 ? 10.874 5.957 -13.410 1.00 69.69 118 ILE A CA 1
ATOM 916 C C . ILE A 1 118 ? 11.768 7.165 -13.130 1.00 69.69 118 ILE A C 1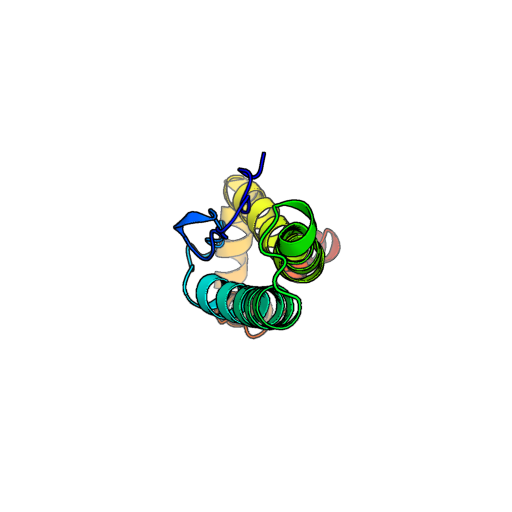
ATOM 918 O O . ILE A 1 118 ? 11.347 8.308 -13.309 1.00 69.69 118 ILE A O 1
ATOM 922 N N . SER A 1 119 ? 13.005 6.936 -12.687 1.00 74.38 119 SER A N 1
ATOM 923 C CA . SER A 1 119 ? 13.921 8.025 -12.375 1.00 74.38 119 SER A CA 1
ATOM 924 C C . SER A 1 119 ? 14.345 8.777 -13.651 1.00 74.38 119 SER A C 1
ATOM 926 O O . SER A 1 119 ? 14.613 8.151 -14.682 1.00 74.38 119 SER A O 1
ATOM 928 N N . PRO A 1 120 ? 14.488 10.118 -13.607 1.00 73.00 120 PRO A N 1
ATOM 929 C CA . PRO A 1 120 ? 14.972 10.891 -14.753 1.00 73.00 120 PRO A CA 1
ATOM 930 C C . PRO A 1 120 ? 16.335 10.404 -15.260 1.00 73.00 120 PRO A C 1
ATOM 932 O O . PRO A 1 120 ? 16.580 10.375 -16.462 1.00 73.00 120 PRO A O 1
ATOM 935 N N . GLY A 1 121 ? 17.208 9.965 -14.347 1.00 74.88 121 GLY A N 1
ATOM 936 C CA . GLY A 1 121 ? 18.515 9.406 -14.687 1.00 74.88 121 GLY A CA 1
ATOM 937 C C . GLY A 1 121 ? 18.420 8.098 -15.469 1.00 74.88 121 GLY A C 1
ATOM 938 O O . GLY A 1 121 ? 19.180 7.912 -16.417 1.00 74.88 121 GLY A O 1
ATOM 939 N N . PHE A 1 122 ? 17.475 7.218 -15.126 1.00 73.00 122 PHE A N 1
ATOM 940 C CA . PHE A 1 122 ? 17.218 6.002 -15.896 1.00 73.00 122 PHE A CA 1
ATOM 941 C C . PHE A 1 122 ? 16.687 6.327 -17.287 1.00 73.00 122 PHE A C 1
ATOM 943 O O . PHE A 1 122 ? 17.221 5.807 -18.257 1.00 73.00 122 PHE A O 1
ATOM 950 N N . ILE A 1 123 ? 15.711 7.232 -17.406 1.00 71.81 123 ILE A N 1
ATOM 951 C CA . ILE A 1 123 ? 15.163 7.634 -18.710 1.00 71.81 123 ILE A CA 1
ATOM 952 C C . ILE A 1 123 ? 16.272 8.222 -19.590 1.00 71.81 123 ILE A C 1
ATOM 954 O O . ILE A 1 123 ? 16.415 7.826 -20.740 1.00 71.81 123 ILE A O 1
ATOM 958 N N . ILE A 1 124 ? 17.118 9.100 -19.046 1.00 77.12 124 ILE A N 1
ATOM 959 C CA . ILE A 1 124 ? 18.248 9.683 -19.783 1.00 77.12 124 ILE A CA 1
ATOM 960 C C . ILE A 1 124 ? 19.263 8.606 -20.184 1.00 77.12 124 ILE A C 1
ATOM 962 O O . ILE A 1 124 ? 19.692 8.575 -21.336 1.00 77.12 124 ILE A O 1
ATOM 966 N N . ARG A 1 125 ? 19.623 7.680 -19.285 1.00 72.25 125 ARG A N 1
ATOM 967 C CA . ARG A 1 125 ? 20.494 6.543 -19.634 1.00 72.25 125 ARG A CA 1
ATOM 968 C C . ARG A 1 125 ? 19.864 5.676 -20.715 1.00 72.25 125 ARG A C 1
ATOM 970 O O . ARG A 1 125 ? 20.543 5.336 -21.676 1.00 72.25 125 ARG A O 1
ATOM 977 N N . ALA A 1 126 ? 18.576 5.372 -20.611 1.00 70.19 126 ALA A N 1
ATOM 978 C CA . ALA A 1 126 ? 17.803 4.644 -21.610 1.00 70.19 126 ALA A CA 1
ATOM 979 C C . ALA A 1 126 ? 17.609 5.442 -22.909 1.00 70.19 126 ALA A C 1
ATOM 981 O O . ALA A 1 126 ? 17.296 4.857 -23.934 1.00 70.19 126 ALA A O 1
ATOM 982 N N . MET A 1 127 ? 17.853 6.750 -22.938 1.00 68.88 127 MET A N 1
ATOM 983 C CA . MET A 1 127 ? 17.922 7.525 -24.180 1.00 68.88 127 MET A CA 1
ATOM 984 C C . MET A 1 127 ? 19.330 7.514 -24.791 1.00 68.88 127 MET A C 1
ATOM 986 O O . MET A 1 127 ? 19.445 7.412 -26.005 1.00 68.88 127 MET A O 1
ATOM 990 N N . LEU A 1 128 ? 20.385 7.554 -23.970 1.00 72.88 128 LEU A N 1
ATOM 991 C CA . LEU A 1 128 ? 21.784 7.716 -24.409 1.00 72.88 128 LEU A CA 1
ATOM 992 C C . LEU A 1 128 ? 22.567 6.412 -24.661 1.00 72.88 128 LEU A C 1
ATOM 994 O O . LEU A 1 128 ? 23.600 6.460 -25.322 1.00 72.88 128 LEU A O 1
ATOM 998 N N . SER A 1 129 ? 22.118 5.286 -24.097 1.00 59.66 129 SER A N 1
ATOM 999 C CA . SER A 1 129 ? 22.662 3.929 -24.357 1.00 59.66 129 SER A CA 1
ATOM 1000 C C . SER A 1 129 ? 22.344 3.375 -25.753 1.00 59.66 129 SER A C 1
ATOM 1002 O O . SER A 1 129 ? 22.585 2.174 -25.976 1.00 59.66 129 SER A O 1
#

Secondary structure (DSSP, 8-state):
-PPP-EETTEE--GGGGT---TTT---HHHHHHHHHHHHHHHHHHHHHT--SHHHHHHHHHHHHHHTHHHHHHHHHHHHHHT-HHHHHHHHHHHTT-HHHHHHHHHHHTTSS-GGGGGSHHHHHHHHH-

Solvent-accessible surface area (backbone atoms only — not comparable to full-atom values): 7173 Å² total; per-residue (Å²): 132,85,73,86,41,55,34,74,75,47,75,50,50,20,68,84,50,65,45,47,32,65,53,84,64,53,33,65,70,44,23,55,53,40,45,56,52,43,50,56,48,49,54,49,23,62,75,70,72,38,51,42,37,76,58,44,42,55,42,57,53,52,44,53,70,75,44,43,63,56,46,49,47,29,41,51,46,39,56,52,58,68,37,61,72,58,40,49,48,53,52,61,43,27,78,74,32,68,71,50,33,51,52,52,52,39,36,74,68,70,74,44,72,67,63,53,75,73,30,69,67,42,51,50,48,70,68,74,112

pLDDT: mean 86.4, std 10.7, range [46.06, 98.12]

Radius of gyration: 18.85 Å; Cα contacts (8 Å, |Δi|>4): 125; chains: 1; bounding box: 39×22×54 Å

Sequence (129 aa):
KRKKNHGNGFIILGDAASLIDPFTGEGIGNALFSAKLASGVVDRALRENDVSEKSLSEYEELLRKEVDPDLKTSYDMQRAGKIRWLLNMVVDKAAKNKEMQDLLSNTLADNVDKRTLISPGFIIRAMLS

Nearest PDB structures (foldseek):
  3oz2-assembly1_A  TM=6.860E-01  e=1.096E-03  Thermoplasma acidophilum
  7koe-assembly1_G  TM=5.871E-01  e=5.603E-03  Thermotoga maritima MSB8
  5buk-assembly1_A  TM=5.987E-01  e=8.178E-02  Streptomyces sp. CNQ-418
  4opd-assembly1_A  TM=6.181E-01  e=1.553E-01  Sulfolobus acidocaldarius DSM 639
  4opu-assembly1_A  TM=6.408E-01  e=3.945E-01  Sulfolobus acidocaldarius DSM 639

Foldseek 3Di:
DFDDQAFQQDGHFWVRRVLQQLQLRDTPVRRVVLVVLQVVLVVVCVVVVHSGRVSSCVSVVVCCVPRVVRSVLSVVVNVQCVPVVLVCLLVVLLVPDVVSVCVVVCVSVVNDPSNCCVDPVNSVVSVVD

Mean predicted aligned error: 6.3 Å